Protein AF-R9JSJ2-F1 (afdb_monomer)

Structure (mmCIF, N/CA/C/O backbone):
data_AF-R9JSJ2-F1
#
_entry.id   AF-R9JSJ2-F1
#
loop_
_atom_site.group_PDB
_atom_site.id
_atom_site.type_symbol
_atom_site.label_atom_id
_atom_site.label_alt_id
_atom_site.label_comp_id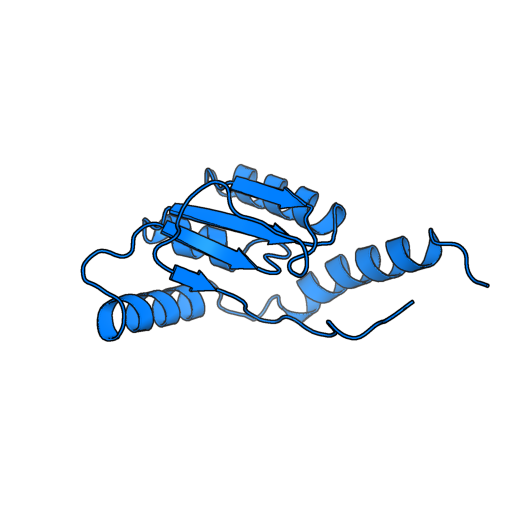
_atom_site.label_asym_id
_atom_site.label_entity_id
_atom_site.label_seq_id
_atom_site.pdbx_PDB_ins_code
_atom_site.Cartn_x
_atom_site.Cartn_y
_atom_site.Cartn_z
_atom_site.occupancy
_atom_site.B_iso_or_equiv
_atom_site.auth_seq_id
_atom_site.auth_comp_id
_atom_site.auth_asym_id
_atom_site.auth_atom_id
_atom_site.pdbx_PDB_model_num
ATOM 1 N N . MET A 1 1 ? 1.174 -4.342 -37.741 1.00 37.56 1 MET A N 1
ATOM 2 C CA . MET A 1 1 ? 0.601 -4.524 -36.393 1.00 37.56 1 MET A CA 1
ATOM 3 C C . MET A 1 1 ? 1.795 -4.712 -35.474 1.00 37.56 1 MET A C 1
ATOM 5 O O . MET A 1 1 ? 2.531 -5.660 -35.736 1.00 37.56 1 MET A O 1
ATOM 9 N N . PRO A 1 2 ? 2.085 -3.795 -34.537 1.00 39.78 2 PRO A N 1
ATOM 10 C CA . PRO A 1 2 ? 3.177 -3.998 -33.590 1.00 39.78 2 PRO A CA 1
ATOM 11 C C . PRO A 1 2 ? 2.844 -5.221 -32.738 1.00 39.78 2 PRO A C 1
ATOM 13 O O . PRO A 1 2 ? 1.676 -5.454 -32.419 1.00 39.78 2 PRO A O 1
ATOM 16 N N . ASP A 1 3 ? 3.841 -6.048 -32.454 1.00 45.97 3 ASP A N 1
ATOM 17 C CA . ASP A 1 3 ? 3.640 -7.233 -31.637 1.00 45.97 3 ASP A CA 1
ATOM 18 C C . ASP A 1 3 ? 3.394 -6.841 -30.165 1.00 45.97 3 ASP A C 1
ATOM 20 O O . ASP A 1 3 ? 3.746 -5.753 -29.713 1.00 45.97 3 ASP A O 1
ATOM 24 N N . GLY A 1 4 ? 2.763 -7.722 -29.386 1.00 43.28 4 GLY A N 1
ATOM 25 C CA . GLY A 1 4 ? 2.470 -7.461 -27.970 1.00 43.28 4 GLY A CA 1
ATOM 26 C C . GLY A 1 4 ? 3.705 -7.340 -27.062 1.00 43.28 4 GLY A C 1
ATOM 27 O O . GLY A 1 4 ? 3.538 -7.182 -25.854 1.00 43.28 4 GLY A O 1
ATOM 28 N N . ARG A 1 5 ? 4.933 -7.434 -27.601 1.00 45.69 5 ARG A N 1
ATOM 29 C CA . ARG A 1 5 ? 6.176 -7.239 -26.838 1.00 45.69 5 ARG A CA 1
ATOM 30 C C . ARG A 1 5 ? 6.513 -5.753 -26.710 1.00 45.69 5 ARG A C 1
ATOM 32 O O . ARG A 1 5 ? 6.959 -5.342 -25.644 1.00 45.69 5 ARG A O 1
ATOM 39 N N . ASP A 1 6 ? 6.173 -4.962 -27.725 1.00 46.31 6 ASP A N 1
ATOM 40 C CA . ASP A 1 6 ? 6.409 -3.512 -27.791 1.00 46.31 6 ASP A CA 1
ATOM 41 C C . ASP A 1 6 ? 5.629 -2.748 -26.698 1.00 46.31 6 ASP A C 1
ATOM 43 O O . ASP A 1 6 ? 6.152 -1.891 -25.989 1.00 46.31 6 ASP A O 1
ATOM 47 N N . CYS A 1 7 ? 4.376 -3.150 -26.447 1.00 43.56 7 CYS A N 1
ATOM 48 C CA . CYS A 1 7 ? 3.543 -2.569 -25.386 1.00 43.56 7 CYS A CA 1
ATOM 49 C C . CYS A 1 7 ? 4.141 -2.806 -23.984 1.00 43.56 7 CYS A C 1
ATOM 51 O O . CYS A 1 7 ? 4.050 -1.956 -23.100 1.00 43.56 7 CYS A O 1
ATOM 53 N N . MET A 1 8 ? 4.801 -3.950 -23.785 1.00 48.12 8 MET A N 1
ATOM 54 C CA . MET A 1 8 ? 5.367 -4.347 -22.498 1.00 48.12 8 MET A CA 1
ATOM 55 C C . MET A 1 8 ? 6.683 -3.619 -22.181 1.00 48.12 8 MET A C 1
ATOM 57 O O . MET A 1 8 ? 6.974 -3.400 -21.006 1.00 48.12 8 MET A O 1
ATOM 61 N N . GLU A 1 9 ? 7.461 -3.226 -23.196 1.00 49.12 9 GLU A N 1
ATOM 62 C CA . GLU A 1 9 ? 8.628 -2.346 -23.028 1.00 49.12 9 GLU A CA 1
ATOM 63 C C . GLU A 1 9 ? 8.209 -0.905 -22.723 1.00 49.12 9 GLU A C 1
ATOM 65 O O . GLU A 1 9 ? 8.695 -0.345 -21.742 1.00 49.12 9 GLU A O 1
ATOM 70 N N . VAL A 1 10 ? 7.213 -0.358 -23.433 1.00 52.91 10 VAL A N 1
ATOM 71 C CA . VAL A 1 10 ? 6.684 0.996 -23.169 1.00 52.91 10 VAL A CA 1
ATOM 72 C C . VAL A 1 10 ? 6.197 1.148 -21.723 1.00 52.91 10 VAL A C 1
ATOM 74 O O . VAL A 1 10 ? 6.486 2.152 -21.075 1.00 52.91 10 VAL A O 1
ATOM 77 N N . PHE A 1 11 ? 5.517 0.140 -21.164 1.00 52.22 11 PHE A N 1
ATOM 78 C CA . PHE A 1 11 ? 5.101 0.164 -19.754 1.00 52.22 11 PHE A CA 1
ATOM 79 C C . PHE A 1 11 ? 6.263 0.003 -18.762 1.00 52.22 11 PHE A C 1
ATOM 81 O O . PHE A 1 11 ? 6.185 0.515 -17.642 1.00 52.22 11 PHE A O 1
ATOM 88 N N . ARG A 1 12 ? 7.333 -0.706 -19.139 1.00 50.75 12 ARG A N 1
ATOM 89 C CA . ARG A 1 12 ? 8.516 -0.916 -18.290 1.00 50.75 12 ARG A CA 1
ATOM 90 C C . ARG A 1 12 ? 9.343 0.364 -18.187 1.00 50.75 12 ARG A C 1
ATOM 92 O O . ARG A 1 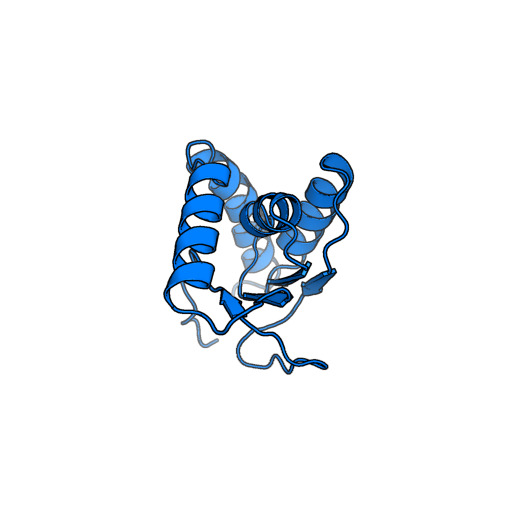12 ? 9.691 0.772 -17.079 1.00 50.75 12 ARG A O 1
ATOM 99 N N . ASP A 1 13 ? 9.554 1.032 -19.316 1.00 53.22 13 ASP A N 1
ATOM 100 C CA . ASP A 1 13 ? 10.187 2.346 -19.366 1.00 53.22 13 ASP A CA 1
ATOM 101 C C . ASP A 1 13 ? 9.317 3.382 -18.651 1.00 53.22 13 ASP A C 1
ATOM 103 O O . ASP A 1 13 ? 9.819 4.139 -17.820 1.00 53.22 13 ASP A O 1
ATOM 107 N N . TYR A 1 14 ? 7.993 3.350 -18.855 1.00 58.88 14 TYR A N 1
ATOM 108 C CA . TYR A 1 14 ? 7.063 4.197 -18.108 1.00 58.88 14 TYR A CA 1
ATOM 109 C C . TYR A 1 14 ? 7.174 3.985 -16.597 1.00 58.88 14 TYR A C 1
ATOM 111 O O . TYR A 1 14 ? 7.201 4.968 -15.875 1.00 58.88 14 TYR A O 1
ATOM 119 N N . ALA A 1 15 ? 7.300 2.755 -16.088 1.00 56.44 15 ALA A N 1
ATOM 120 C CA . ALA A 1 15 ? 7.468 2.518 -14.651 1.00 56.44 15 ALA A CA 1
ATOM 121 C C . ALA A 1 15 ? 8.742 3.176 -14.095 1.00 56.44 15 ALA A C 1
ATOM 123 O O . ALA A 1 15 ? 8.729 3.735 -12.993 1.00 56.44 15 ALA A O 1
ATOM 124 N N . TYR A 1 16 ? 9.828 3.143 -14.870 1.00 54.31 16 TYR A N 1
ATOM 125 C CA . TYR A 1 16 ? 11.090 3.772 -14.499 1.00 54.31 16 TYR A CA 1
ATOM 126 C C . TYR A 1 16 ? 10.977 5.305 -14.518 1.00 54.31 16 TYR A C 1
ATOM 128 O O . TYR A 1 16 ? 11.295 5.953 -13.520 1.00 54.31 16 TYR A O 1
ATOM 136 N N . TYR A 1 17 ? 10.421 5.884 -15.591 1.00 56.00 17 TYR A N 1
ATOM 137 C CA . TYR A 1 17 ? 10.167 7.327 -15.697 1.00 56.00 17 TYR A CA 1
ATOM 138 C C . TYR A 1 17 ? 9.148 7.826 -14.665 1.00 56.00 17 TYR A C 1
ATOM 140 O O . TYR A 1 17 ? 9.351 8.879 -14.068 1.00 56.00 17 TYR A O 1
ATOM 148 N N . TYR A 1 18 ? 8.091 7.064 -14.391 1.00 53.69 18 TYR A N 1
ATOM 149 C CA . TYR A 1 18 ? 7.089 7.351 -13.363 1.00 53.69 18 TYR A CA 1
ATOM 150 C C . TYR A 1 18 ? 7.762 7.499 -12.001 1.00 53.69 18 TYR A C 1
ATOM 152 O O . TYR A 1 18 ? 7.524 8.460 -11.273 1.00 53.69 18 TYR A O 1
ATOM 160 N N . ASN A 1 19 ? 8.676 6.587 -11.667 1.00 54.69 19 ASN A N 1
ATOM 161 C CA . ASN A 1 19 ? 9.383 6.656 -10.399 1.00 54.69 19 ASN A CA 1
ATOM 162 C C . ASN A 1 19 ? 10.314 7.878 -10.302 1.00 54.69 19 ASN A C 1
ATOM 164 O O . ASN A 1 19 ? 10.544 8.339 -9.188 1.00 54.69 19 ASN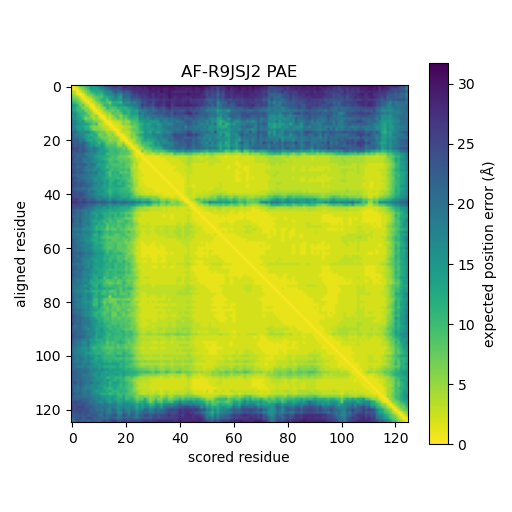 A O 1
ATOM 168 N N . THR A 1 20 ? 10.810 8.400 -11.432 1.00 55.81 20 THR A N 1
ATOM 169 C CA . THR A 1 20 ? 11.608 9.636 -11.529 1.00 55.81 20 THR A CA 1
ATOM 170 C C . THR A 1 20 ? 10.753 10.907 -11.460 1.00 55.81 20 THR A C 1
ATOM 172 O O . THR A 1 20 ? 11.117 11.826 -10.737 1.00 55.81 20 THR A O 1
ATOM 175 N N . PHE A 1 21 ? 9.606 10.972 -12.147 1.00 52.94 21 PHE A N 1
ATOM 176 C CA . PHE A 1 21 ? 8.710 12.140 -12.106 1.00 52.94 21 PHE A CA 1
ATOM 177 C C . PHE A 1 21 ? 7.974 12.287 -10.767 1.00 52.94 21 PHE A C 1
ATOM 179 O O . PHE A 1 21 ? 7.660 13.399 -10.357 1.00 52.94 21 PHE A O 1
ATOM 186 N N . TYR A 1 22 ? 7.727 11.179 -10.065 1.00 54.50 22 TYR A N 1
ATOM 187 C CA . TYR A 1 22 ? 7.015 11.159 -8.786 1.00 54.50 22 TYR A CA 1
ATOM 188 C C . TYR A 1 22 ? 7.938 10.942 -7.575 1.00 54.50 22 TYR A C 1
ATOM 190 O O . TYR A 1 22 ? 7.514 10.356 -6.571 1.00 54.50 22 TYR A O 1
ATOM 198 N N . GLN A 1 23 ? 9.202 11.376 -7.659 1.00 53.44 23 GLN A N 1
ATOM 199 C CA . GLN A 1 23 ? 10.109 11.410 -6.500 1.00 53.44 23 GLN A CA 1
ATOM 200 C C . GLN A 1 23 ? 9.675 12.445 -5.455 1.00 53.44 23 GLN A C 1
ATOM 202 O O . GLN A 1 23 ? 9.895 12.218 -4.269 1.00 53.44 23 GLN A O 1
ATOM 207 N N . ASP A 1 24 ? 8.997 13.511 -5.889 1.00 55.62 24 ASP A N 1
ATOM 208 C CA . ASP A 1 24 ? 8.607 14.640 -5.037 1.00 55.62 24 ASP A CA 1
ATOM 209 C C . ASP A 1 24 ? 7.210 14.500 -4.404 1.00 55.62 24 ASP A C 1
ATOM 211 O O . ASP A 1 24 ? 6.776 15.388 -3.670 1.00 55.62 24 ASP A O 1
ATOM 215 N N . ILE A 1 25 ? 6.486 13.399 -4.660 1.00 66.25 25 ILE A N 1
ATOM 216 C CA . ILE A 1 25 ? 5.241 13.129 -3.928 1.00 66.25 25 ILE A CA 1
ATOM 217 C C . ILE A 1 25 ? 5.596 12.695 -2.509 1.00 66.25 25 ILE A C 1
ATOM 219 O O . ILE A 1 25 ? 6.236 11.665 -2.287 1.00 66.25 25 ILE A O 1
ATOM 223 N N . ASP A 1 26 ? 5.106 13.454 -1.535 1.00 83.12 26 ASP A N 1
ATOM 224 C CA . ASP A 1 26 ? 5.122 13.057 -0.136 1.00 83.12 26 ASP A CA 1
ATOM 225 C C . ASP A 1 26 ? 4.007 12.030 0.130 1.00 83.12 26 ASP A C 1
ATOM 227 O O . ASP A 1 26 ? 2.930 12.339 0.650 1.00 83.12 26 ASP A O 1
ATOM 231 N N . TYR A 1 27 ? 4.283 10.774 -0.234 1.00 85.25 27 TYR A N 1
ATOM 232 C CA . TYR A 1 27 ? 3.364 9.642 -0.061 1.00 85.25 27 TYR A CA 1
ATOM 233 C C . TYR A 1 27 ? 2.920 9.459 1.392 1.00 85.25 27 TYR A C 1
ATOM 235 O O . TYR A 1 27 ? 1.825 8.951 1.641 1.00 85.25 27 TYR A O 1
ATOM 243 N N . ARG A 1 28 ? 3.748 9.878 2.357 1.00 88.75 28 ARG A N 1
ATOM 244 C CA . ARG A 1 28 ? 3.416 9.830 3.781 1.00 88.75 28 ARG A CA 1
ATOM 245 C C . ARG A 1 28 ? 2.353 10.866 4.120 1.00 88.75 28 ARG A C 1
ATOM 247 O O . ARG A 1 28 ? 1.387 10.527 4.804 1.00 88.75 28 ARG A O 1
ATOM 254 N N . THR A 1 29 ? 2.512 12.100 3.646 1.00 88.19 29 THR A N 1
ATOM 255 C CA . THR A 1 29 ? 1.498 13.145 3.831 1.00 88.19 29 THR A CA 1
ATOM 256 C C . THR A 1 29 ? 0.185 12.758 3.154 1.00 88.19 29 THR A C 1
ATOM 258 O O . THR A 1 29 ? -0.866 12.849 3.789 1.00 88.19 29 THR A O 1
ATOM 261 N N . GLU A 1 30 ? 0.221 12.236 1.926 1.00 89.81 30 GLU A N 1
ATOM 262 C CA . GLU A 1 30 ? -0.994 11.778 1.236 1.00 89.81 30 GLU A CA 1
ATOM 263 C C . GLU A 1 30 ? -1.670 10.596 1.952 1.00 89.81 30 GLU A C 1
ATOM 265 O O . GLU A 1 30 ? -2.886 10.606 2.151 1.00 89.81 30 GLU A O 1
ATOM 270 N N . ALA A 1 31 ? -0.904 9.609 2.431 1.00 92.31 31 ALA A N 1
ATOM 271 C CA . ALA A 1 31 ? -1.452 8.514 3.236 1.00 92.31 31 ALA A CA 1
ATOM 272 C C . ALA A 1 31 ? -2.084 9.017 4.547 1.00 92.31 31 ALA A C 1
ATOM 274 O O . ALA A 1 31 ? -3.124 8.512 4.969 1.00 92.31 31 ALA A O 1
ATOM 275 N N . GLY A 1 32 ? -1.498 10.043 5.172 1.00 92.50 32 GLY A N 1
ATOM 276 C CA . GLY A 1 32 ? -2.073 10.710 6.341 1.00 92.50 32 GLY A CA 1
ATOM 277 C C . GLY A 1 32 ? -3.388 11.430 6.030 1.00 92.50 32 GLY A C 1
ATOM 278 O O . GLY A 1 32 ? -4.338 11.353 6.808 1.00 92.50 32 GLY A O 1
ATOM 279 N N . GLN A 1 33 ? -3.488 12.087 4.873 1.00 92.06 33 GLN A N 1
ATOM 280 C CA . GLN A 1 33 ? -4.747 12.679 4.415 1.00 92.06 33 GLN A CA 1
ATOM 281 C C . GLN A 1 33 ? -5.808 11.603 4.171 1.00 92.06 33 GLN A C 1
ATOM 283 O O . GLN A 1 33 ? -6.955 11.772 4.587 1.00 92.06 33 GLN A O 1
ATOM 288 N N . PHE A 1 34 ? -5.425 10.476 3.568 1.00 92.69 34 PHE A N 1
ATOM 289 C CA . PHE A 1 34 ? -6.321 9.341 3.378 1.00 92.69 34 PHE A CA 1
ATOM 290 C C . PHE A 1 34 ? -6.832 8.786 4.718 1.00 92.69 34 PHE A C 1
ATOM 292 O O . PHE A 1 34 ? -8.037 8.614 4.886 1.00 92.69 34 PHE A O 1
ATOM 299 N N . ASP A 1 35 ? -5.956 8.609 5.712 1.00 94.25 35 ASP A N 1
ATOM 300 C CA . ASP A 1 35 ? -6.330 8.201 7.074 1.00 94.25 35 ASP A CA 1
ATOM 301 C C . ASP A 1 35 ? -7.341 9.161 7.728 1.00 94.25 35 ASP A C 1
ATOM 303 O O . ASP A 1 35 ? -8.330 8.720 8.321 1.00 94.25 35 ASP A O 1
ATOM 307 N N . ILE A 1 36 ? -7.148 10.475 7.574 1.00 94.00 36 ILE A N 1
ATOM 308 C CA . ILE A 1 36 ? -8.093 11.488 8.068 1.00 94.00 36 ILE A CA 1
ATOM 309 C C . ILE A 1 36 ? -9.462 11.328 7.395 1.00 94.00 36 ILE A C 1
ATOM 311 O O . ILE A 1 36 ? -10.489 11.387 8.075 1.00 94.00 36 ILE A O 1
ATOM 315 N N . LEU A 1 37 ? -9.495 11.116 6.077 1.00 93.31 37 LEU A N 1
ATOM 316 C CA . LEU A 1 37 ? -10.741 10.933 5.329 1.00 93.31 37 LEU A CA 1
ATOM 317 C C . LEU A 1 37 ? -11.474 9.657 5.755 1.00 93.31 37 LEU A C 1
ATOM 319 O O . LEU A 1 37 ? -12.677 9.716 6.016 1.00 93.31 37 LEU A O 1
ATOM 323 N N . LEU A 1 38 ? -10.757 8.539 5.897 1.00 93.38 38 LEU A N 1
ATOM 324 C CA . LEU A 1 38 ? -11.325 7.276 6.372 1.00 93.38 38 LEU A CA 1
ATOM 325 C C . LEU A 1 38 ? -11.916 7.418 7.776 1.00 93.38 38 LEU A C 1
ATOM 327 O O . LEU A 1 38 ? -13.029 6.965 8.019 1.00 93.38 38 LEU A O 1
ATOM 331 N N . LYS A 1 39 ? -11.225 8.098 8.695 1.00 91.06 39 LYS A N 1
ATOM 332 C CA . LYS A 1 39 ? -11.730 8.330 10.059 1.00 91.06 39 LYS A CA 1
ATOM 333 C C . LYS A 1 39 ? -12.919 9.284 10.111 1.00 91.06 39 LYS A C 1
ATOM 335 O O . LYS A 1 39 ? -13.745 9.173 11.015 1.00 91.06 39 LYS A O 1
ATOM 340 N N . LYS A 1 40 ? -12.983 10.247 9.189 1.00 92.94 40 LYS A N 1
ATOM 341 C CA . LYS A 1 40 ? -14.034 11.270 9.158 1.00 92.94 40 LYS A CA 1
ATOM 342 C C . LYS A 1 40 ? -15.326 10.769 8.516 1.00 92.94 40 LYS A C 1
ATOM 344 O O . LYS A 1 40 ? -16.400 11.125 8.993 1.00 92.94 40 LYS A O 1
ATOM 349 N N . TYR A 1 41 ? -15.219 10.007 7.430 1.00 92.06 41 TYR A N 1
ATOM 350 C CA . TYR A 1 41 ? -16.363 9.628 6.593 1.00 92.06 41 TYR A CA 1
ATOM 351 C C . TYR A 1 41 ? -16.616 8.124 6.527 1.00 92.06 41 TYR A C 1
ATOM 353 O O . TYR A 1 41 ? -17.700 7.716 6.121 1.00 92.06 41 TYR A O 1
ATOM 361 N N . GLY A 1 42 ? -15.630 7.309 6.889 1.00 87.50 42 GLY A N 1
ATOM 362 C CA . GLY A 1 42 ? -15.773 5.865 6.938 1.00 87.50 42 GLY A CA 1
ATOM 363 C C . GLY A 1 42 ? -16.541 5.388 8.164 1.00 87.50 42 GLY A C 1
ATOM 364 O O . GLY A 1 42 ? -16.678 6.095 9.167 1.00 87.50 42 GLY A O 1
ATOM 365 N N . ASP A 1 43 ? -17.005 4.143 8.096 1.00 83.38 43 ASP A N 1
ATOM 366 C CA . ASP A 1 43 ? -17.587 3.472 9.250 1.00 83.38 43 ASP A CA 1
ATOM 367 C C . ASP A 1 43 ? -16.559 3.313 10.377 1.00 83.38 43 ASP A C 1
ATOM 369 O O . ASP A 1 43 ? -15.340 3.268 10.171 1.00 83.38 43 ASP A O 1
ATOM 373 N N . ARG A 1 44 ? -17.055 3.204 11.615 1.00 71.12 44 ARG A N 1
ATOM 374 C CA . ARG A 1 44 ? -16.181 2.992 12.772 1.00 71.12 44 ARG A CA 1
ATOM 375 C C . ARG A 1 44 ? -15.409 1.682 12.580 1.00 71.12 44 ARG A C 1
ATOM 377 O O . ARG A 1 44 ? -16.008 0.611 12.638 1.00 71.12 44 ARG A O 1
ATOM 384 N N . ASN A 1 45 ? -14.080 1.801 12.481 1.00 85.25 45 ASN A N 1
ATOM 385 C CA . ASN A 1 45 ? -13.075 0.726 12.425 1.00 85.25 45 ASN A CA 1
ATOM 386 C C . ASN A 1 45 ? -12.691 0.176 11.039 1.00 85.25 45 ASN A C 1
ATOM 388 O O . ASN A 1 45 ? -12.407 -1.015 10.946 1.00 85.25 45 ASN A O 1
ATOM 392 N N . ILE A 1 46 ? -12.579 1.013 10.000 1.00 93.62 46 ILE A N 1
ATOM 393 C CA . ILE A 1 46 ? -11.896 0.601 8.758 1.00 93.62 46 ILE A CA 1
ATOM 394 C C . ILE A 1 46 ? -10.480 0.098 9.081 1.00 93.62 46 ILE A C 1
ATOM 396 O O . ILE A 1 46 ? -9.677 0.810 9.683 1.00 93.62 46 ILE A O 1
ATOM 400 N N . LYS A 1 47 ? -10.177 -1.135 8.674 1.00 94.94 47 LYS A N 1
ATOM 401 C CA . LYS A 1 47 ? -8.873 -1.794 8.831 1.00 94.94 47 LYS A CA 1
ATOM 402 C C . LYS A 1 47 ? -8.343 -2.342 7.516 1.00 94.94 47 LYS A C 1
ATOM 404 O O . LYS A 1 47 ? -7.136 -2.351 7.317 1.00 94.94 47 LYS A O 1
ATOM 409 N N . THR A 1 48 ? -9.219 -2.816 6.640 1.00 96.44 48 THR A N 1
ATOM 410 C CA . THR A 1 48 ? -8.865 -3.511 5.402 1.00 96.44 48 THR A CA 1
ATOM 411 C C . THR A 1 48 ? -9.084 -2.621 4.186 1.00 96.44 48 THR A C 1
ATOM 413 O O . THR A 1 48 ? -10.186 -2.118 3.964 1.00 96.44 48 THR A O 1
ATOM 416 N N . ILE A 1 49 ? -8.034 -2.455 3.378 1.00 96.38 49 ILE A N 1
ATOM 417 C CA . ILE A 1 49 ? -8.043 -1.590 2.191 1.00 96.38 49 ILE A CA 1
ATOM 418 C C . ILE A 1 49 ? -7.650 -2.405 0.959 1.00 96.38 49 ILE A C 1
ATOM 420 O O . ILE A 1 49 ? -6.671 -3.152 0.994 1.00 96.38 49 ILE A O 1
ATOM 424 N N . LEU A 1 50 ? -8.406 -2.246 -0.128 1.00 96.88 50 LEU A N 1
ATOM 425 C CA . LEU A 1 50 ? -8.028 -2.720 -1.460 1.00 96.88 50 LEU A CA 1
ATOM 426 C C . LEU A 1 50 ? -7.606 -1.537 -2.334 1.00 96.88 50 LEU A C 1
ATOM 428 O O . LEU A 1 50 ? -8.393 -0.615 -2.521 1.00 96.88 50 LEU A O 1
ATOM 432 N N . ASN A 1 51 ? -6.395 -1.577 -2.879 1.00 95.81 51 ASN A N 1
ATOM 433 C CA . ASN A 1 51 ? -5.882 -0.575 -3.802 1.00 95.81 51 ASN A CA 1
ATOM 434 C C . ASN A 1 51 ? -5.925 -1.093 -5.245 1.00 95.81 51 ASN A C 1
ATOM 436 O O . ASN A 1 51 ? -5.278 -2.086 -5.592 1.00 95.81 51 ASN A O 1
ATOM 440 N N . PHE A 1 52 ? -6.704 -0.426 -6.085 1.00 95.12 52 PHE A N 1
ATOM 441 C CA . PHE A 1 52 ? -6.797 -0.710 -7.507 1.00 95.12 52 PHE A CA 1
ATOM 442 C C . PHE A 1 52 ? -5.802 0.139 -8.296 1.00 95.12 52 PHE A C 1
ATOM 444 O O . PHE A 1 52 ? -5.809 1.361 -8.183 1.00 95.12 52 PHE A O 1
ATOM 451 N N . GLY A 1 53 ? -4.975 -0.516 -9.117 1.00 92.62 53 GLY A N 1
ATOM 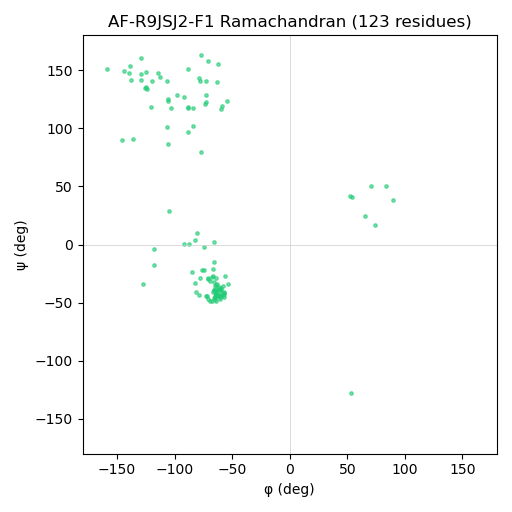452 C CA . GLY A 1 53 ? -3.869 0.146 -9.807 1.00 92.62 53 GLY A CA 1
ATOM 453 C C . GLY A 1 53 ? -2.771 0.536 -8.823 1.00 92.62 53 GLY A C 1
ATOM 454 O O . GLY A 1 53 ? -2.365 1.692 -8.766 1.00 92.62 53 GLY A O 1
ATOM 455 N N . CYS A 1 54 ? -2.330 -0.408 -7.983 1.00 93.38 54 CYS A N 1
ATOM 456 C CA . CYS A 1 54 ? -1.413 -0.099 -6.885 1.00 93.38 54 CYS A CA 1
ATOM 457 C C . CYS A 1 54 ? -0.022 0.370 -7.344 1.00 93.38 54 CYS A C 1
ATOM 459 O O . CYS A 1 54 ? 0.742 0.900 -6.531 1.00 93.38 54 CYS A O 1
ATOM 461 N N . GLY A 1 55 ? 0.337 0.166 -8.617 1.00 91.69 55 GLY A N 1
ATOM 462 C CA . GLY A 1 55 ? 1.635 0.528 -9.166 1.00 91.69 55 GLY A CA 1
ATOM 463 C C . GLY A 1 55 ? 2.776 -0.053 -8.331 1.00 91.69 55 GLY A C 1
ATOM 464 O O . GLY A 1 55 ? 2.798 -1.240 -8.006 1.00 91.69 55 GLY A O 1
ATOM 465 N N . THR A 1 56 ? 3.711 0.806 -7.926 1.00 91.62 56 THR A N 1
ATOM 466 C CA . THR A 1 56 ? 4.864 0.431 -7.087 1.00 91.62 56 THR A CA 1
ATOM 467 C C . THR A 1 56 ? 4.555 0.368 -5.581 1.00 91.62 56 THR A C 1
ATOM 469 O O . THR A 1 56 ? 5.471 0.143 -4.784 1.00 91.62 56 THR A O 1
ATOM 472 N N . GLY A 1 57 ? 3.284 0.565 -5.194 1.00 92.31 57 GLY A N 1
ATOM 473 C CA . GLY A 1 57 ? 2.712 0.403 -3.848 1.00 92.31 57 GLY A CA 1
ATOM 474 C C . GLY A 1 57 ? 3.215 1.358 -2.773 1.00 92.31 57 GLY A C 1
ATOM 475 O O . GLY A 1 57 ? 3.150 1.034 -1.589 1.00 92.31 57 GLY A O 1
ATOM 476 N N . LYS A 1 58 ? 3.711 2.539 -3.155 1.00 92.19 58 LYS A N 1
ATOM 477 C CA . LYS A 1 58 ? 4.196 3.544 -2.196 1.00 92.19 58 LYS A CA 1
ATOM 478 C C . LYS A 1 58 ? 3.116 3.962 -1.187 1.00 92.19 58 LYS A C 1
ATOM 480 O O . LYS A 1 58 ? 3.398 4.013 0.005 1.00 92.19 58 LYS A O 1
ATOM 485 N N . HIS A 1 59 ? 1.871 4.170 -1.631 1.00 93.19 59 HIS A N 1
ATOM 486 C CA . HIS A 1 59 ? 0.753 4.459 -0.722 1.00 93.19 59 HIS A CA 1
ATOM 487 C C . HIS A 1 59 ? 0.429 3.280 0.201 1.00 93.19 59 HIS A C 1
ATOM 489 O O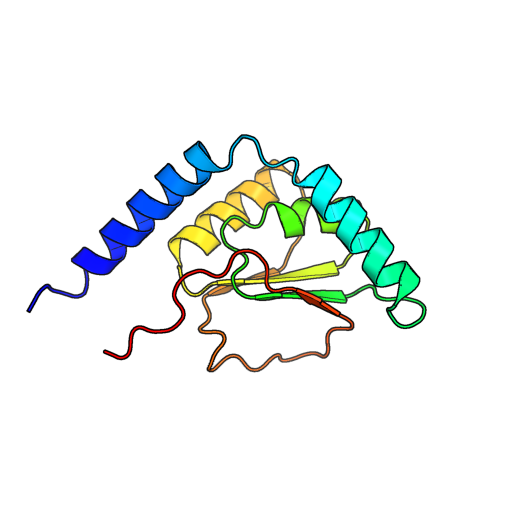 . HIS A 1 59 ? 0.255 3.480 1.399 1.00 93.19 59 HIS A O 1
ATOM 495 N N . ASP A 1 60 ? 0.378 2.053 -0.328 1.00 95.81 60 ASP A N 1
ATOM 496 C CA . ASP A 1 60 ? 0.076 0.853 0.460 1.00 95.81 60 ASP A CA 1
ATOM 497 C C . ASP A 1 60 ? 1.096 0.632 1.588 1.00 95.81 60 ASP A C 1
ATOM 499 O O . ASP A 1 60 ? 0.728 0.244 2.698 1.00 95.81 60 ASP A O 1
ATOM 503 N N . ILE A 1 61 ? 2.376 0.918 1.326 1.00 95.69 61 ILE A N 1
ATOM 504 C CA . ILE A 1 61 ? 3.452 0.844 2.322 1.00 95.69 61 ILE A CA 1
ATOM 505 C C . ILE A 1 61 ? 3.230 1.867 3.444 1.00 95.69 61 ILE A C 1
ATOM 507 O O . ILE A 1 61 ? 3.275 1.503 4.622 1.00 95.69 61 ILE A O 1
ATOM 511 N N . GLU A 1 62 ? 2.948 3.130 3.112 1.00 96.00 62 GLU A N 1
ATOM 512 C CA . GLU A 1 62 ? 2.685 4.163 4.125 1.00 96.00 62 GLU A CA 1
ATOM 513 C C . GLU A 1 62 ? 1.397 3.879 4.917 1.00 96.00 62 GLU A C 1
ATOM 515 O O . GLU A 1 62 ? 1.380 4.003 6.143 1.00 96.00 62 GLU A O 1
ATOM 520 N N . LEU A 1 63 ? 0.338 3.397 4.261 1.00 95.69 63 LEU A N 1
ATOM 521 C CA . LEU A 1 63 ? -0.900 2.980 4.928 1.00 95.69 63 LEU A CA 1
ATOM 522 C C . LEU A 1 63 ? -0.687 1.767 5.846 1.00 95.69 63 LEU A C 1
ATOM 524 O O . LEU A 1 63 ? -1.255 1.711 6.939 1.00 95.69 63 LEU A O 1
ATOM 528 N N . SER A 1 64 ? 0.183 0.824 5.473 1.00 95.94 64 SER A N 1
ATOM 529 C CA . SER A 1 64 ? 0.554 -0.292 6.350 1.00 95.94 64 SER A CA 1
ATOM 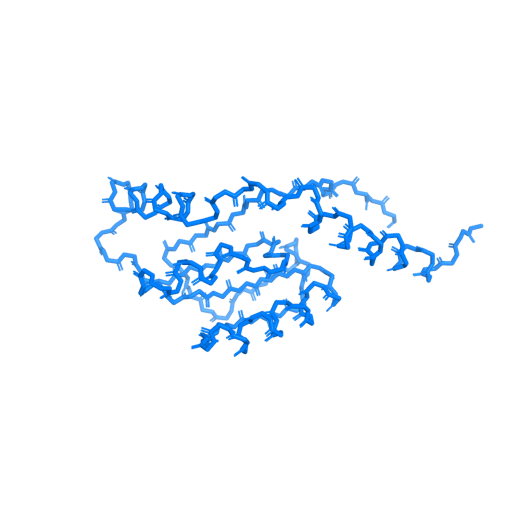530 C C . SER A 1 64 ? 1.234 0.190 7.637 1.00 95.94 64 SER A C 1
ATOM 532 O O . SER A 1 64 ? 0.927 -0.311 8.725 1.00 95.94 64 SER A O 1
ATOM 534 N N . ARG A 1 65 ? 2.075 1.232 7.563 1.00 94.94 65 ARG A N 1
ATOM 535 C CA . ARG A 1 65 ? 2.678 1.871 8.751 1.00 94.94 65 ARG A CA 1
ATOM 536 C C . ARG A 1 65 ? 1.633 2.533 9.657 1.00 94.94 65 ARG A C 1
ATOM 538 O O . ARG A 1 65 ? 1.811 2.555 10.874 1.00 94.94 65 ARG A O 1
ATOM 545 N N . LEU A 1 66 ? 0.515 2.987 9.088 1.00 94.88 66 LEU A N 1
ATOM 546 C CA . LEU A 1 66 ? -0.661 3.486 9.813 1.00 94.88 66 LEU A CA 1
ATOM 547 C C . LEU A 1 66 ? -1.588 2.370 10.335 1.00 94.88 66 LEU A C 1
ATOM 549 O O . LEU A 1 66 ? -2.652 2.665 10.872 1.00 94.88 66 LEU A O 1
ATOM 553 N N . ARG A 1 67 ? -1.154 1.100 10.269 1.00 95.19 67 ARG A N 1
ATOM 554 C CA . ARG A 1 67 ? -1.853 -0.107 10.759 1.00 95.19 67 ARG A CA 1
ATOM 555 C C . ARG A 1 67 ? -3.036 -0.573 9.910 1.00 95.19 67 ARG A C 1
ATOM 557 O O . ARG A 1 67 ? -3.802 -1.418 10.374 1.00 95.19 67 ARG A O 1
ATOM 564 N N . TYR A 1 68 ? -3.150 -0.105 8.670 1.00 96.19 68 TYR A N 1
ATOM 565 C CA . TYR A 1 68 ? -4.091 -0.683 7.717 1.00 96.19 68 TYR A CA 1
ATOM 566 C C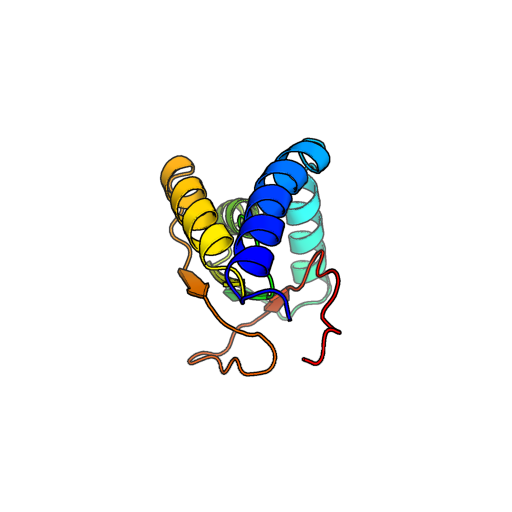 . TYR A 1 68 ? -3.563 -1.998 7.132 1.00 96.19 68 TYR A C 1
ATOM 568 O O . TYR A 1 68 ? -2.384 -2.144 6.806 1.00 96.19 68 TYR A O 1
ATOM 576 N N . GLU A 1 69 ? -4.457 -2.965 6.958 1.00 96.31 69 GLU A N 1
ATOM 577 C CA . GLU A 1 69 ? -4.198 -4.193 6.219 1.00 96.31 69 GLU A CA 1
ATOM 578 C C . GLU A 1 69 ? -4.520 -3.967 4.737 1.00 96.31 69 GLU A C 1
ATOM 580 O O . GLU A 1 69 ? -5.674 -4.064 4.305 1.00 96.31 69 GLU A O 1
ATOM 585 N N . CYS A 1 70 ? -3.484 -3.672 3.956 1.00 96.12 70 CYS A N 1
ATOM 586 C CA . CYS A 1 70 ? -3.632 -3.372 2.537 1.00 96.12 70 CYS A CA 1
ATOM 587 C C . CYS A 1 70 ? -3.569 -4.638 1.667 1.00 96.12 70 CYS A C 1
ATOM 589 O O . CYS A 1 70 ? -2.935 -5.651 1.986 1.00 96.12 70 CYS A O 1
ATOM 591 N N . SER A 1 71 ? -4.249 -4.590 0.532 1.00 96.94 71 SER A N 1
ATOM 592 C CA . SER A 1 71 ? -4.045 -5.484 -0.604 1.00 96.94 71 SER A CA 1
ATOM 593 C C . SER A 1 71 ? -4.099 -4.651 -1.872 1.00 96.94 71 SER A C 1
ATOM 595 O O . SER A 1 71 ? -4.925 -3.753 -1.952 1.00 96.94 71 SER A O 1
ATOM 597 N N . GLY A 1 72 ? -3.263 -4.950 -2.857 1.00 96.06 72 GLY A N 1
ATOM 598 C CA . GLY A 1 72 ? -3.213 -4.198 -4.104 1.00 96.06 72 GLY A CA 1
ATOM 599 C C . GLY A 1 72 ? -3.290 -5.099 -5.326 1.00 96.06 72 GLY A C 1
ATOM 600 O O . GLY A 1 72 ? -2.776 -6.223 -5.320 1.00 96.06 72 GLY A O 1
ATOM 601 N N . ILE A 1 73 ? -3.914 -4.594 -6.384 1.00 96.44 73 ILE A N 1
ATOM 602 C CA . ILE A 1 73 ? -3.818 -5.196 -7.712 1.00 96.44 73 ILE A CA 1
ATOM 603 C C . ILE A 1 73 ? -3.331 -4.175 -8.724 1.00 96.44 73 ILE A C 1
ATOM 605 O O . ILE A 1 73 ? -3.650 -2.992 -8.631 1.00 96.44 73 ILE A O 1
ATOM 609 N N . ASP A 1 74 ? -2.606 -4.661 -9.719 1.00 94.62 74 ASP A N 1
ATOM 610 C CA . ASP A 1 74 ? -2.186 -3.873 -10.868 1.00 94.62 74 ASP A CA 1
ATOM 611 C C . ASP A 1 74 ? -2.202 -4.753 -12.119 1.00 94.62 74 ASP A C 1
ATOM 613 O O . ASP A 1 74 ? -1.982 -5.965 -12.033 1.00 94.62 74 ASP A O 1
ATOM 617 N N . MET A 1 75 ? -2.468 -4.168 -13.285 1.00 93.88 75 MET A N 1
ATOM 618 C CA . MET A 1 75 ? -2.471 -4.915 -14.543 1.00 93.88 75 MET A CA 1
ATOM 619 C C . MET A 1 75 ? -1.044 -5.250 -15.004 1.00 93.88 75 MET A C 1
ATOM 621 O O . MET A 1 75 ? -0.858 -6.207 -15.753 1.00 93.88 75 MET A O 1
ATOM 625 N N . SER A 1 76 ? -0.034 -4.502 -14.543 1.00 91.38 76 SER A N 1
ATOM 626 C CA . SER A 1 76 ? 1.367 -4.672 -14.927 1.00 91.38 76 SER A CA 1
ATOM 627 C C . SER A 1 76 ? 2.107 -5.683 -14.034 1.00 91.38 76 SER A C 1
ATOM 629 O O . SER A 1 76 ? 2.324 -5.427 -12.844 1.00 91.38 76 SER A O 1
ATOM 631 N N . PRO A 1 77 ? 2.608 -6.807 -14.589 1.00 92.25 77 PRO A N 1
ATOM 632 C CA . PRO A 1 77 ? 3.480 -7.727 -13.856 1.00 92.25 77 PRO A CA 1
ATOM 633 C C . PRO A 1 77 ? 4.758 -7.070 -13.327 1.00 92.25 77 PRO A C 1
ATOM 635 O O . PRO A 1 77 ? 5.194 -7.397 -12.225 1.00 92.25 77 PRO A O 1
ATOM 638 N N . ALA A 1 78 ? 5.324 -6.118 -14.077 1.00 88.88 78 ALA A N 1
ATOM 639 C CA . ALA A 1 78 ? 6.535 -5.401 -13.683 1.00 88.88 78 ALA A CA 1
ATOM 640 C C . ALA A 1 78 ? 6.296 -4.515 -12.448 1.00 88.88 78 ALA A C 1
ATOM 642 O O . ALA A 1 78 ? 7.114 -4.505 -11.531 1.00 88.88 78 ALA A O 1
ATOM 643 N N . MET A 1 79 ? 5.145 -3.834 -12.369 1.00 90.94 79 MET A N 1
ATOM 644 C CA . MET A 1 79 ? 4.765 -3.063 -11.177 1.00 90.94 79 MET A CA 1
ATOM 645 C C . MET A 1 79 ? 4.636 -3.968 -9.949 1.00 90.94 79 MET A C 1
ATOM 647 O O . MET A 1 79 ? 5.156 -3.649 -8.880 1.00 90.94 79 MET A O 1
ATOM 651 N N . ILE A 1 80 ? 4.016 -5.141 -10.123 1.00 95.38 80 ILE A N 1
ATOM 652 C CA . ILE A 1 80 ? 3.850 -6.127 -9.051 1.00 95.38 80 ILE A CA 1
ATOM 653 C C . ILE A 1 80 ? 5.197 -6.710 -8.583 1.00 95.38 80 ILE A C 1
ATOM 655 O O . ILE A 1 80 ? 5.363 -7.032 -7.404 1.00 95.38 80 ILE A O 1
ATOM 659 N N . GLU A 1 81 ? 6.182 -6.843 -9.466 1.00 94.31 81 GLU A N 1
ATOM 660 C CA . GLU A 1 81 ? 7.541 -7.227 -9.079 1.00 94.31 81 GLU A CA 1
ATOM 661 C C . GLU A 1 81 ? 8.220 -6.132 -8.241 1.00 94.31 81 GLU A C 1
ATOM 663 O O . GLU A 1 81 ? 8.704 -6.414 -7.138 1.00 94.31 81 GLU A O 1
ATOM 668 N N . ILE A 1 82 ? 8.162 -4.880 -8.707 1.00 92.88 82 ILE A N 1
ATOM 669 C CA . ILE A 1 82 ? 8.747 -3.720 -8.021 1.00 92.88 82 ILE A CA 1
ATOM 670 C C . ILE A 1 82 ? 8.119 -3.523 -6.638 1.00 92.88 82 ILE A C 1
ATOM 672 O O . ILE A 1 82 ? 8.836 -3.374 -5.650 1.00 92.88 82 ILE A O 1
ATOM 676 N N . VAL A 1 83 ? 6.788 -3.568 -6.521 1.00 94.69 83 VAL A N 1
ATOM 677 C CA . VAL A 1 83 ? 6.119 -3.369 -5.226 1.00 94.69 83 VAL A CA 1
ATOM 678 C C . VAL A 1 83 ? 6.466 -4.465 -4.221 1.00 94.69 83 VAL A C 1
ATOM 680 O O . VAL A 1 83 ? 6.618 -4.189 -3.030 1.00 94.69 83 VAL A O 1
ATOM 683 N N . ARG A 1 84 ? 6.654 -5.710 -4.674 1.00 95.62 84 ARG A N 1
ATOM 684 C CA . ARG A 1 84 ? 7.108 -6.803 -3.803 1.00 95.62 84 ARG A CA 1
ATOM 685 C C . ARG A 1 84 ? 8.527 -6.557 -3.312 1.00 95.62 84 ARG A C 1
ATOM 687 O O . ARG A 1 84 ? 8.816 -6.838 -2.152 1.00 95.62 84 ARG A O 1
ATOM 694 N N . GLU A 1 85 ? 9.407 -6.035 -4.161 1.00 95.38 85 GLU A N 1
ATOM 695 C CA . GLU A 1 85 ? 10.752 -5.641 -3.745 1.00 95.38 85 GLU A CA 1
ATOM 696 C C . GLU A 1 85 ? 10.725 -4.480 -2.745 1.00 95.38 85 GLU A C 1
ATOM 698 O O . GLU A 1 85 ? 11.355 -4.582 -1.693 1.00 95.38 85 GLU A O 1
ATOM 703 N N . ASN A 1 86 ? 9.947 -3.431 -3.017 1.00 93.31 86 ASN A N 1
ATOM 704 C CA . ASN A 1 86 ? 9.776 -2.294 -2.111 1.00 93.31 86 ASN A CA 1
ATOM 705 C C . ASN A 1 86 ? 9.224 -2.742 -0.753 1.00 93.31 86 ASN A C 1
ATOM 707 O O . ASN A 1 86 ? 9.764 -2.375 0.284 1.00 93.31 86 ASN A O 1
ATOM 711 N N . SER A 1 87 ? 8.214 -3.615 -0.748 1.00 95.12 87 SER A N 1
ATOM 712 C CA . SER A 1 87 ? 7.630 -4.161 0.483 1.00 95.12 87 SER A CA 1
ATOM 713 C C . SER A 1 87 ? 8.652 -4.943 1.310 1.00 95.12 87 SER A C 1
ATOM 715 O O . SER A 1 87 ? 8.685 -4.812 2.531 1.00 95.12 87 SER A O 1
ATOM 717 N N . ARG A 1 88 ? 9.532 -5.719 0.653 1.00 95.88 88 ARG A N 1
ATOM 718 C CA . ARG A 1 88 ? 10.643 -6.410 1.327 1.00 95.88 88 ARG A CA 1
ATOM 719 C C . ARG A 1 88 ? 11.658 -5.428 1.909 1.00 95.88 88 ARG A C 1
ATOM 721 O O . ARG A 1 88 ? 12.058 -5.610 3.054 1.00 95.88 88 ARG A O 1
ATOM 728 N N . LYS A 1 89 ? 12.063 -4.405 1.146 1.00 95.81 89 LYS A N 1
ATOM 729 C CA . LYS A 1 89 ? 13.006 -3.366 1.605 1.00 95.81 89 LYS A CA 1
ATOM 730 C C . LYS A 1 89 ? 12.474 -2.619 2.827 1.00 95.81 89 LYS A C 1
ATOM 732 O O . LYS A 1 89 ? 13.223 -2.356 3.757 1.00 95.81 89 LYS A O 1
ATOM 737 N N . GLU A 1 90 ? 11.175 -2.347 2.833 1.00 95.25 90 GLU A N 1
ATOM 738 C CA . GLU A 1 90 ? 10.480 -1.616 3.895 1.00 95.25 90 GLU A CA 1
ATOM 739 C C . GLU A 1 90 ? 9.981 -2.516 5.036 1.00 95.25 90 GLU A C 1
ATOM 741 O O . GLU A 1 90 ? 9.380 -2.033 5.995 1.00 95.25 90 GLU A O 1
ATOM 746 N N . ASN A 1 91 ? 10.237 -3.827 4.952 1.00 95.31 91 ASN A N 1
ATOM 747 C CA . ASN A 1 91 ? 9.829 -4.837 5.927 1.00 95.31 91 ASN A CA 1
ATOM 748 C C . ASN A 1 91 ? 8.321 -4.806 6.260 1.00 95.31 91 ASN A C 1
ATOM 750 O O . ASN A 1 91 ? 7.915 -4.945 7.417 1.00 95.31 91 ASN A O 1
ATOM 754 N N . VAL A 1 92 ? 7.483 -4.628 5.235 1.00 95.25 92 VAL A N 1
ATOM 755 C CA . VAL A 1 92 ? 6.019 -4.676 5.345 1.00 95.25 92 VAL A CA 1
ATOM 756 C C . VAL A 1 92 ? 5.453 -5.887 4.605 1.00 95.25 92 VAL A C 1
ATOM 758 O O . VAL A 1 92 ? 5.943 -6.292 3.552 1.00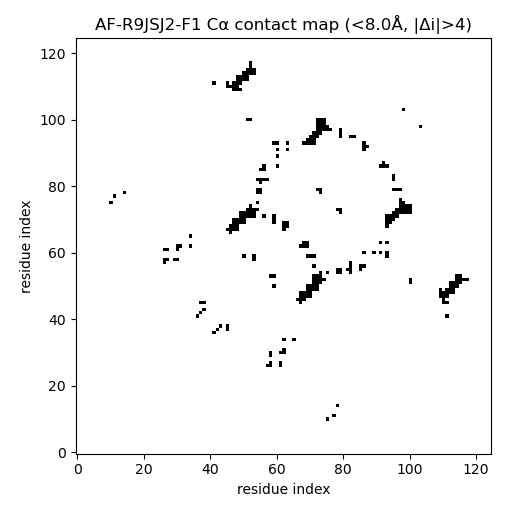 95.25 92 VAL A O 1
ATOM 761 N N . SER A 1 93 ? 4.394 -6.477 5.162 1.00 93.06 93 SER A N 1
ATOM 762 C CA . SER A 1 93 ? 3.709 -7.633 4.578 1.00 93.06 93 SER A CA 1
ATOM 763 C C . SER A 1 93 ? 2.372 -7.196 3.990 1.00 93.06 93 SER A C 1
ATOM 765 O O . SER A 1 93 ? 1.402 -6.982 4.717 1.00 93.06 93 SER A O 1
ATOM 767 N N . ILE A 1 94 ? 2.336 -7.033 2.667 1.00 94.88 94 ILE A N 1
ATOM 768 C CA . ILE A 1 94 ? 1.167 -6.572 1.911 1.00 94.88 94 ILE A CA 1
ATOM 769 C C . ILE A 1 94 ? 0.909 -7.552 0.761 1.00 94.88 94 ILE A C 1
ATOM 771 O O . ILE A 1 94 ? 1.838 -8.088 0.151 1.00 94.88 94 ILE A O 1
ATOM 775 N N . ARG A 1 95 ? -0.368 -7.825 0.476 1.00 95.44 95 ARG A N 1
ATOM 776 C CA . ARG A 1 95 ? -0.772 -8.770 -0.574 1.00 95.44 95 ARG A CA 1
ATOM 777 C C . ARG A 1 95 ? -0.899 -8.062 -1.919 1.00 95.44 95 ARG A C 1
ATOM 779 O O . ARG A 1 95 ? -1.775 -7.220 -2.066 1.00 95.44 95 ARG A O 1
ATOM 786 N N . PHE A 1 96 ? -0.092 -8.468 -2.899 1.00 96.19 96 PHE A N 1
ATOM 787 C CA . PHE A 1 96 ? -0.134 -7.928 -4.261 1.00 96.19 96 PHE A CA 1
ATOM 788 C C . PHE A 1 96 ? -0.302 -9.014 -5.323 1.00 96.19 96 PHE A C 1
ATOM 790 O O . PHE A 1 96 ? 0.410 -10.030 -5.304 1.00 96.19 96 PHE A O 1
ATOM 797 N N . SER A 1 97 ? -1.194 -8.780 -6.286 1.00 96.38 97 SER A N 1
ATOM 798 C CA . SER A 1 97 ? -1.437 -9.687 -7.415 1.00 96.38 97 SER A CA 1
ATOM 799 C C . SER A 1 97 ? -1.636 -8.944 -8.732 1.00 96.38 97 SER A C 1
ATOM 801 O O . SER A 1 97 ? -2.224 -7.869 -8.754 1.00 96.38 97 SER A O 1
ATOM 803 N N . VAL A 1 98 ? -1.207 -9.562 -9.834 1.00 96.56 98 VAL A N 1
ATOM 804 C CA . VAL A 1 98 ? -1.508 -9.060 -11.180 1.00 96.56 98 VAL A CA 1
ATOM 805 C C . VAL A 1 98 ? -2.979 -9.323 -11.487 1.00 96.56 98 VAL A C 1
ATOM 807 O O . VAL A 1 98 ? -3.403 -10.479 -11.424 1.00 96.56 98 VAL A O 1
ATOM 810 N N . ALA A 1 99 ? -3.752 -8.287 -11.808 1.00 95.25 99 ALA A N 1
ATOM 811 C CA . ALA A 1 99 ? -5.141 -8.432 -12.239 1.00 95.25 99 ALA A CA 1
ATOM 812 C C . ALA A 1 99 ? -5.647 -7.211 -13.025 1.00 95.25 99 ALA A C 1
ATOM 814 O O . ALA A 1 99 ? -5.237 -6.081 -12.778 1.00 95.25 99 ALA A O 1
ATOM 815 N N . ASP A 1 100 ? -6.596 -7.454 -13.931 1.00 92.75 100 ASP A N 1
ATOM 816 C CA . ASP A 1 100 ? -7.394 -6.412 -14.584 1.00 92.75 100 ASP A CA 1
ATOM 817 C C . ASP A 1 100 ? -8.575 -6.044 -13.677 1.00 92.75 100 ASP A C 1
ATOM 819 O O . ASP A 1 100 ? -9.441 -6.884 -13.411 1.00 92.75 100 ASP A O 1
ATOM 823 N N . ILE A 1 101 ? -8.624 -4.792 -13.216 1.00 91.31 101 ILE A N 1
ATOM 824 C CA . ILE A 1 101 ? -9.687 -4.267 -12.346 1.00 91.31 101 ILE A CA 1
ATOM 825 C C . ILE A 1 101 ? -11.091 -4.496 -12.929 1.00 91.31 101 ILE A C 1
ATOM 827 O O . ILE A 1 101 ? -12.018 -4.795 -12.181 1.00 91.31 101 ILE A O 1
ATOM 831 N N . ARG A 1 102 ? -11.251 -4.451 -14.261 1.00 89.38 102 ARG A N 1
ATOM 832 C CA . ARG A 1 102 ? -12.547 -4.620 -14.947 1.00 89.38 102 ARG A CA 1
ATOM 833 C C . ARG A 1 102 ? -13.108 -6.035 -14.800 1.00 89.38 102 ARG A C 1
ATOM 835 O O . ARG A 1 102 ? -14.299 -6.251 -14.995 1.00 89.38 102 ARG A O 1
ATOM 842 N N . LYS A 1 103 ? -12.243 -7.005 -14.492 1.00 93.06 103 LYS A N 1
ATOM 843 C CA . LYS A 1 103 ? -12.576 -8.431 -14.349 1.00 93.06 103 LYS A CA 1
ATOM 844 C C . LYS A 1 103 ? -12.306 -8.957 -12.940 1.00 93.06 103 LYS A C 1
ATOM 846 O O . LYS A 1 103 ? -12.564 -10.128 -12.666 1.00 93.06 103 LYS A O 1
ATOM 851 N N . TYR A 1 104 ? -11.748 -8.128 -12.062 1.00 92.94 104 TYR A N 1
ATOM 852 C CA . TYR A 1 104 ? -11.323 -8.558 -10.744 1.00 92.94 104 TYR A CA 1
ATOM 853 C C . TYR A 1 104 ? -12.526 -8.816 -9.837 1.00 92.94 104 TYR A C 1
ATOM 855 O O . TYR A 1 104 ? -13.387 -7.960 -9.645 1.00 92.94 104 TYR A O 1
ATOM 863 N N . VAL A 1 105 ? -12.541 -9.999 -9.225 1.00 92.88 105 VAL A N 1
ATOM 864 C CA . VAL A 1 105 ? -13.505 -10.375 -8.194 1.00 92.88 105 VAL A CA 1
ATOM 865 C C . VAL A 1 105 ? -12.728 -10.716 -6.934 1.00 92.88 105 VAL A C 1
ATOM 867 O O . VAL A 1 105 ? -11.918 -11.642 -6.916 1.00 92.88 105 VAL A O 1
ATOM 870 N N . SER A 1 106 ? -12.974 -9.958 -5.871 1.00 91.19 106 SER A N 1
ATOM 871 C CA . SER A 1 106 ? -12.328 -10.210 -4.588 1.00 91.19 106 SER A CA 1
ATOM 872 C C . SER A 1 106 ? -12.899 -11.455 -3.905 1.00 91.19 106 SER A C 1
ATOM 874 O O . SER A 1 106 ? -14.111 -11.658 -3.865 1.00 91.19 106 SER A O 1
ATOM 876 N N . VAL A 1 107 ? -12.021 -12.242 -3.279 1.00 89.81 107 VAL A N 1
ATOM 877 C CA . VAL A 1 107 ? -12.392 -13.401 -2.446 1.00 89.81 107 VAL A CA 1
ATOM 878 C C . VAL A 1 107 ? -12.918 -12.971 -1.068 1.00 89.81 107 VAL A C 1
ATOM 880 O O . VAL A 1 107 ? -13.634 -13.722 -0.409 1.00 89.81 107 VAL A O 1
ATOM 883 N N . LYS A 1 108 ? -12.579 -11.757 -0.614 1.00 92.38 108 LYS A N 1
ATOM 884 C CA . LYS A 1 108 ? -13.016 -11.204 0.678 1.00 92.38 108 LYS A CA 1
ATOM 885 C C . LYS A 1 108 ? -13.621 -9.810 0.535 1.00 92.38 108 LYS A C 1
ATOM 887 O O . LYS A 1 108 ? -13.365 -9.103 -0.437 1.00 92.38 108 LYS A O 1
ATOM 892 N N . LYS A 1 109 ? -14.397 -9.385 1.529 1.00 93.69 109 LYS A N 1
ATOM 893 C CA . LYS A 1 109 ? -14.842 -7.990 1.623 1.00 93.69 109 LYS A CA 1
ATOM 894 C C . LYS A 1 109 ? -13.717 -7.119 2.182 1.00 93.69 109 LYS A C 1
ATOM 896 O O . LYS A 1 109 ? -12.973 -7.564 3.054 1.00 93.69 109 LYS A O 1
ATOM 901 N N . TYR A 1 110 ? -13.626 -5.903 1.662 1.00 95.06 110 TYR A N 1
ATOM 902 C CA . TYR A 1 110 ? -12.761 -4.839 2.161 1.00 95.06 110 TYR A CA 1
ATOM 903 C C . TYR A 1 110 ? -13.639 -3.710 2.697 1.00 95.06 110 TYR A C 1
ATOM 905 O O . TYR A 1 110 ? -14.743 -3.500 2.196 1.00 95.06 110 TYR A O 1
ATOM 913 N N . GLU A 1 111 ? -13.161 -3.015 3.722 1.00 95.62 111 GLU A N 1
ATOM 914 C CA . GLU A 1 111 ? -13.893 -1.919 4.370 1.00 95.62 111 GLU A CA 1
ATOM 915 C C . GLU A 1 111 ? -13.684 -0.584 3.648 1.00 95.62 111 GLU A C 1
ATOM 917 O O . GLU A 1 111 ? -14.539 0.293 3.717 1.00 95.62 111 GLU A O 1
ATOM 922 N N . ALA A 1 112 ? -12.576 -0.447 2.917 1.00 95.25 112 ALA A N 1
ATOM 923 C CA . ALA A 1 112 ? -12.350 0.652 1.992 1.00 95.25 112 ALA A CA 1
ATOM 924 C C . ALA A 1 112 ? -11.696 0.171 0.694 1.00 95.25 112 ALA A C 1
ATOM 926 O O . ALA A 1 112 ? -10.970 -0.827 0.658 1.00 95.25 112 ALA A O 1
ATOM 927 N N . VAL A 1 113 ? -11.939 0.928 -0.373 1.00 94.44 113 VAL A N 1
ATOM 928 C CA . VAL A 1 113 ? -11.286 0.758 -1.669 1.00 94.44 113 VAL A CA 1
ATOM 929 C C . VAL A 1 113 ? -10.652 2.086 -2.056 1.00 94.44 113 VAL A C 1
ATOM 931 O O . VAL A 1 113 ? -11.262 3.142 -1.897 1.00 94.44 113 VAL A O 1
ATOM 934 N N . MET A 1 114 ? -9.424 2.020 -2.549 1.00 92.75 114 MET A N 1
ATOM 935 C CA . MET A 1 114 ? -8.644 3.150 -3.026 1.00 92.75 114 MET A CA 1
ATOM 936 C C . MET A 1 114 ? -8.305 2.933 -4.503 1.00 92.75 114 MET A C 1
ATOM 938 O O . MET A 1 114 ? -8.027 1.812 -4.919 1.00 92.75 114 MET A O 1
ATOM 942 N N . ALA A 1 115 ? -8.351 4.003 -5.292 1.00 90.88 115 ALA A N 1
ATOM 943 C CA . ALA A 1 115 ? -7.920 4.018 -6.686 1.00 90.88 115 ALA A CA 1
ATOM 944 C C . ALA A 1 115 ? -7.319 5.399 -6.972 1.00 90.88 115 ALA A C 1
ATOM 946 O O . ALA A 1 115 ? -8.040 6.345 -7.292 1.00 90.88 115 ALA A O 1
ATOM 947 N N . LEU A 1 116 ? -6.011 5.536 -6.754 1.00 79.19 116 LEU A N 1
ATOM 948 C CA . LEU A 1 116 ? -5.284 6.797 -6.919 1.00 79.19 116 LEU A CA 1
ATOM 949 C C . LEU A 1 116 ? -4.425 6.740 -8.184 1.00 79.19 116 LEU A C 1
ATOM 951 O O . LEU A 1 116 ? -3.831 5.711 -8.481 1.00 79.19 116 LEU A O 1
ATOM 955 N N . PHE A 1 117 ? -4.358 7.856 -8.914 1.00 70.88 117 PHE A N 1
ATOM 956 C CA . PHE A 1 117 ? -3.485 8.038 -10.084 1.00 70.88 117 PHE A CA 1
ATOM 957 C C . PHE A 1 117 ? -3.622 6.977 -11.196 1.00 70.88 117 PHE A C 1
ATOM 959 O O . PHE A 1 117 ? -2.643 6.575 -11.819 1.00 70.88 117 PHE A O 1
ATOM 966 N N . MET A 1 118 ? -4.852 6.559 -11.502 1.00 59.94 118 MET A N 1
ATOM 967 C CA . MET A 1 118 ? -5.132 5.680 -12.640 1.00 59.94 118 MET A CA 1
ATOM 968 C C . MET A 1 118 ? -5.276 6.503 -13.930 1.00 59.94 118 MET A C 1
ATOM 970 O O . MET A 1 118 ? -6.312 7.123 -14.162 1.00 59.94 118 MET A O 1
ATOM 974 N N . TYR A 1 119 ? -4.246 6.518 -14.778 1.00 48.50 119 TYR A N 1
ATOM 975 C CA . TYR A 1 119 ? -4.312 7.136 -16.107 1.00 48.50 119 TYR A CA 1
ATOM 976 C C . TYR A 1 119 ? -4.576 6.072 -17.186 1.00 48.50 119 TYR A C 1
ATOM 978 O O . TYR A 1 119 ? -3.855 5.083 -17.266 1.00 48.50 119 TYR A O 1
ATOM 986 N N . GLY A 1 120 ? -5.586 6.293 -18.040 1.00 48.66 120 GLY A N 1
ATOM 987 C CA . GLY A 1 120 ? -5.741 5.573 -19.315 1.00 48.66 120 GLY A CA 1
ATOM 988 C C . GLY A 1 120 ? -6.419 4.195 -19.275 1.00 48.66 120 GLY A C 1
ATOM 989 O O . GLY A 1 120 ? -5.906 3.256 -19.871 1.00 48.66 120 GLY A O 1
ATOM 990 N N . MET A 1 121 ? -7.588 4.062 -18.636 1.00 42.25 121 MET A N 1
ATOM 991 C CA . MET A 1 121 ? -8.393 2.822 -18.696 1.00 42.25 121 MET A CA 1
ATOM 992 C C . MET A 1 121 ? -9.141 2.591 -20.028 1.00 42.25 121 MET A C 1
ATOM 994 O O . MET A 1 121 ? -9.748 1.533 -20.194 1.00 42.25 121 MET A O 1
ATOM 998 N N . ASP A 1 122 ? -9.041 3.516 -20.987 1.00 37.91 122 ASP A N 1
ATOM 999 C CA . ASP A 1 122 ? -9.608 3.381 -22.333 1.00 37.91 122 ASP A CA 1
ATOM 1000 C C . ASP A 1 122 ? -8.506 3.095 -23.359 1.00 37.91 122 ASP A C 1
ATOM 1002 O O . ASP A 1 122 ? -7.970 3.996 -23.998 1.00 37.91 122 ASP A O 1
ATOM 1006 N N . GLN A 1 123 ? -8.169 1.820 -23.524 1.00 34.75 123 GLN A N 1
ATOM 1007 C CA . GLN A 1 123 ? -7.704 1.307 -24.811 1.00 34.75 123 GLN A CA 1
ATOM 1008 C C . GLN A 1 123 ? -8.426 -0.024 -25.030 1.00 34.75 123 GLN A C 1
ATOM 1010 O O . GLN A 1 123 ? -7.995 -1.080 -24.556 1.00 34.75 123 GLN A O 1
ATOM 1015 N N . GLU A 1 124 ? -9.590 0.051 -25.675 1.00 35.91 124 GLU A N 1
ATOM 1016 C CA . GLU A 1 124 ? -10.118 -1.083 -26.426 1.00 35.91 124 GLU A CA 1
ATOM 1017 C C . GLU A 1 124 ? -9.080 -1.443 -27.498 1.00 35.91 124 GLU A C 1
ATOM 1019 O O . GLU A 1 124 ? -8.740 -0.615 -28.342 1.00 35.91 124 GLU A O 1
ATOM 1024 N N . TYR A 1 125 ? -8.567 -2.668 -27.437 1.00 38.88 125 TYR A N 1
ATOM 1025 C CA . TYR A 1 125 ? -7.946 -3.344 -28.572 1.00 38.88 125 TYR A CA 1
ATOM 1026 C C . TYR A 1 125 ? -8.723 -4.629 -28.828 1.00 38.88 125 TYR A C 1
ATOM 1028 O O . TYR A 1 125 ? -9.003 -5.344 -27.834 1.00 38.88 125 TYR A O 1
#

Secondary structure (DSSP, 8-state):
---TTHHHHHHHHHHHHHHHHTTT--HHHHHHHHHHHHHHHSPTT--EEEEET-TT-HHHHHHHHTT-EEEEEES-HHHHHHHHHHHHHTT---EEEE--GGG---SS--SEEE--S--------

Foldseek 3Di:
DDDPV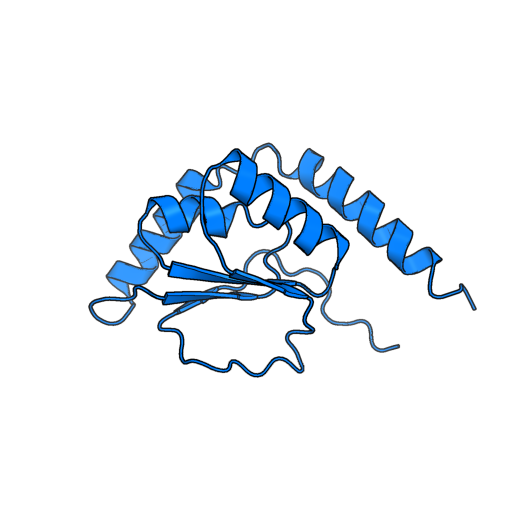VVLVVVLVVLVVVCVVCVPDPLLVVLVVVVVCCVVPFDPDFAEEEEEQCQLVSNVLNVVVVRHAYEYEHQRPSSQVNNVVVCVVSVHDHHYDHDDPVPDDDPDDGRYYHYPDDPDPDDDD

Nearest PDB structures (foldseek):
  1wzn-assembly1_A  TM=9.387E-01  e=1.271E-08  Pyrococcus horikoshii OT3
  1y8c-assembly1_A  TM=7.789E-01  e=5.399E-07  Clostridium acetobutylicum ATCC 824
  1ve3-assembly1_A-3  TM=7.703E-01  e=4.301E-06  Pyrococcus horikoshii
  4kdr-assembly1_A  TM=7.140E-01  e=4.477E-05  Escherichia coli K-12
  5dpm-assembly1_A  TM=6.712E-01  e=2.144E-05  Escherichia coli HS

pLDDT: mean 81.25, std 19.89, range [34.75, 96.94]

Mean predicted aligned error: 9.05 Å

Sequence (125 aa):
MPDGRDCMEVFRDYAYYYNTFYQDIDYRTEAGQFDILLKKYGDRNIKTILNFGCGTGKHDIELSRLRYECSGIDMSPAMIEIVRENSRKENVSIRFSVADIRKYVSVKKYEAVMALFMYGMDQEY

Solvent-accessible surface area (backbone atoms only — not comparable to full-atom values): 7404 Å² total; per-residue (Å²): 131,86,59,82,64,60,62,55,48,56,54,51,53,43,53,56,51,48,58,64,75,53,63,80,60,57,42,59,61,52,32,51,53,49,52,53,48,44,70,72,75,45,68,96,77,72,43,35,36,38,29,48,54,33,50,58,30,62,49,51,53,40,34,38,75,72,66,35,50,42,32,32,29,19,72,46,62,67,33,51,52,49,21,53,51,49,28,58,76,69,72,51,93,66,52,72,47,70,39,53,76,95,75,60,76,76,95,65,91,59,71,42,77,46,72,62,91,81,80,76,92,81,70,92,126

Radius of gyration: 15.16 Å; Cα contacts (8 Å, |Δi|>4): 155; chains: 1; bounding box: 31×28×49 Å

=== Feature glossary ===
A reading guide for the features in this record.

Start from the sequence.

  · Sequence gives the chain of amino acids in standard one-letter code (A=alanine, C=cysteine, …, Y=tyrosine), read N→C. It is the only feature that is directly encoded by the gene; all structural features are derived from the folded form of this sequence.

Fold it, and you get atomic coordinates and the backbone conformation that goes with them.

  · Structure coordinates are given as an mmCIF _atom_site loop: one row per atom with element, residue name, chain id, sequence number, and x/y/z position in Å. Only the four main-chain atoms per residue are included here; side chains are omitted to keep the record compact.

  · Backbone dihedral angles. Every residue except chain termini has a φ (preceding-C → N → Cα → C) and a ψ (N → Cα → C → next-N). They are reported in degrees following the IUPAC sign convention. Secondary structure is essentially a statement about which (φ, ψ) basin each residue occupies.

  · Eight-state secondary structure (DSSP): H is the canonical α-helix, G the tighter 3₁₀-helix, I the wider π-helix; E/B are β-structure, T and S are turns and bends, and '-' is everything else. DSSP derives these from the pattern of main-chain N–H···O=C hydrogen bonds, not from the sequence.

  · SS3 is a coarse helix/strand/coil call (letters a/b/c) made by the P-SEA algorithm from inter-Cα distances and dihedrals. It is less detailed than DSSP but needs only Cα positions.

Summarize the fold with a handful of shape descriptors and a per-residue structural alphabet.

  · Radius of gyration (Rg) is the root-mean-square distance of Cα atoms from their centroid — a single number for overall size and compactness. A globular domain of N residues has Rg ≈ 2.2·N^0.38 Å; an extended or disordered chain has a much larger Rg. The Cα contact count is the number of residue pairs whose Cα atoms are within 8 Å and are more than four positions apart in sequence — a standard proxy for tertiary packing density. The bounding box is the smallest axis-aligned box enclosing all Cα atoms.

  · 3Di is Foldseek's structural alphabet. Each residue is assigned one of twenty discrete states based on how its Cα sits relative to its spatial (not sequential) neighbors. Aligning 3Di strings finds structural homologs roughly as well as full 3D superposition, but orders of magnitude faster.

  · Solvent-accessible surface area (SASA) is the area in Å² traced out by the centre of a 1.4 Å probe sphere (a water molecule) rolled over the protein's van der Waals surface (Shrake–Rupley / Lee–Richards construction). Buried residues have near-zero SASA; fully exposed residues can exceed 200 Å². The total SASA scales roughly with the number of surface residues.

Ask how reliable the model is.

  · For AlphaFold models, the B-factor field carries pLDDT — the model's own estimate of local accuracy on a 0–100 scale. Regions with pLDDT<50 should be treated as essentially unmodeled; they often correspond to intrinsically disordered segments.

  · For experimental (PDB) structures, the B-factor (temperature factor) quantifies the positional spread of each atom in the crystal — a combination of thermal vibration and static disorder — in units of Å². High B-factors mark flexible loops or poorly resolved regions; low B-factors mark the rigid, well-ordered core.

  · Predicted Aligned Error (PAE) is an AlphaFold confidence matrix: entry (i, j) is the expected error in the position of residue j, in ångströms, when the prediction is superimposed on the true structure at residue i. Low PAE within a block of residues means that block is internally rigid and well-predicted; high PAE between two blocks means their relative placement is uncertain even if each block individually is confident.

Place it in context: what it resembles, what it is annotated as, and how it looks.

  · Structural nearest neighbors (via Foldseek easy-search vs the PDB). Reported per hit: target PDB id, E-value, and alignment TM-score. A TM-score above ~0.5 is the conventional threshold for 'same fold'.

  · Functional annotations link the protein to curated databases. InterPro entries identify conserved domains and families by matching the sequence against member-database signatures (Pfam, PROSITE, CDD, …). Gene Ontology (GO) terms describe molecular function, biological process, and cellular component in a controlled vocabulary. CATH places the structure in a hierarchical fold classification (Class/Architecture/Topology/Homologous-superfamily). The organism is the source species.

  · The contact map is a binary N×N matrix image: pixel (i, j) is dark where Cα_i and Cα_j are within 8 Å and |i−j|>4. Because the |i−j|>4 filter removes local helical contacts, off-diagonal stripes parallel to the main diagonal indicate parallel β-sheets; stripes perpendicular to it indicate antiparallel β-sheets. The Ramachandran plot scatters every residue's (φ, ψ) pair against the sterically allowed regions. The PAE heatmap renders the predicted-aligned-error matrix.

  · Six rendered views show the 3D structure from the faces of a cube — i.e. along ±x, ±y, ±z. Rendering representation is drawn randomly per protein from cartoon (secondary-structure ribbons), sticks (backbone bonds), or molecular surface; coloring is either N→C rainbow (blue at the N-terminus through red at the C-terminus) or one color per chain.